Protein AF-A0A6G4WPF0-F1 (afdb_monomer_lite)

Secondary structure (DSSP, 8-state):
---SSTTS-EEEEETTTTEEEEEEEEEEEEE-SSSEEEEEEEEHHHHHHHHTSTTS-HHHHHHHHHHHHHS--

Organism: NCBI:txid2711219

pLDDT: mean 85.02, std 16.92, range [36.19, 97.62]

Sequence (73 aa):
MTDGMDGLVAPGWCARCEARVPDSMAVAYVECGSGPGGIVEACVGHARQLAASPAAPQWLRDDIAQFDAGSAT

Radius of gyration: 12.46 Å; chains: 1; bounding box: 26×34×33 Å

Foldseek 3Di:
DDDDAPPAWAFDAAPVVRDTDRTKGFQDFPDDPPGGPDTHIHHLVVLVVSLPDPPGDPVSVVSNVSNVVVPPD

Structure (mmCIF, N/CA/C/O backbone):
data_AF-A0A6G4WPF0-F1
#
_entry.id   AF-A0A6G4WPF0-F1
#
loop_
_atom_site.group_PDB
_atom_site.id
_atom_site.type_symbol
_atom_site.label_atom_id
_atom_site.label_alt_id
_atom_site.label_comp_id
_atom_site.label_asym_id
_atom_site.label_entity_id
_atom_site.label_seq_id
_atom_site.pdbx_PDB_ins_code
_atom_site.Cartn_x
_atom_site.Cartn_y
_atom_site.Cartn_z
_atom_site.occupancy
_atom_site.B_iso_or_equiv
_atom_site.auth_seq_id
_atom_site.auth_comp_id
_atom_site.auth_asym_id
_atom_site.auth_atom_id
_atom_site.pdbx_PDB_model_num
ATOM 1 N N . MET A 1 1 ? -6.798 19.648 -4.779 1.00 36.19 1 MET A N 1
ATOM 2 C CA . MET A 1 1 ? -5.691 19.270 -3.884 1.00 36.19 1 MET A CA 1
ATOM 3 C C . MET A 1 1 ? -6.348 18.764 -2.618 1.00 36.19 1 MET A C 1
ATOM 5 O O . MET A 1 1 ? -6.670 19.565 -1.756 1.00 36.19 1 MET A O 1
ATOM 9 N N . THR A 1 2 ? -6.738 17.492 -2.610 1.00 38.34 2 THR A N 1
ATOM 10 C CA . THR A 1 2 ? -7.294 16.831 -1.427 1.00 38.34 2 THR A CA 1
ATOM 11 C C . THR A 1 2 ? -6.126 16.360 -0.572 1.00 38.34 2 THR A C 1
ATOM 13 O O . THR A 1 2 ? -5.208 15.705 -1.065 1.00 38.34 2 THR A O 1
ATOM 16 N N . ASP A 1 3 ? -6.137 16.811 0.675 1.00 39.81 3 ASP A N 1
ATOM 17 C CA . ASP A 1 3 ? -5.136 16.577 1.707 1.00 39.81 3 ASP A CA 1
ATOM 18 C C . ASP A 1 3 ? -5.004 15.078 2.028 1.00 39.81 3 ASP A C 1
ATOM 20 O O . ASP A 1 3 ? -5.906 14.466 2.590 1.00 39.81 3 ASP A O 1
ATOM 24 N N . GLY A 1 4 ? -3.866 14.493 1.653 1.00 44.09 4 GLY A N 1
ATOM 25 C CA . GLY A 1 4 ? -3.050 13.594 2.479 1.00 44.09 4 GLY A CA 1
ATOM 26 C C . GLY A 1 4 ? -3.563 12.230 2.969 1.00 44.09 4 GLY A C 1
ATOM 27 O O . GLY A 1 4 ? -2.710 11.403 3.260 1.00 44.09 4 GLY A O 1
ATOM 28 N N . MET A 1 5 ? -4.863 11.942 3.080 1.00 49.66 5 MET A N 1
ATO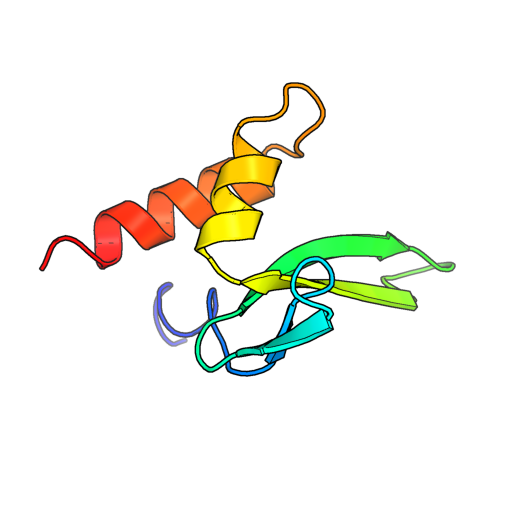M 29 C CA . MET A 1 5 ? -5.365 10.714 3.741 1.00 49.66 5 MET A CA 1
ATOM 30 C C . MET A 1 5 ? -6.086 9.734 2.796 1.00 49.66 5 MET A C 1
ATOM 32 O O . MET A 1 5 ? -5.964 8.524 2.969 1.00 49.66 5 MET A O 1
ATOM 36 N N . ASP A 1 6 ? -6.771 10.222 1.756 1.00 53.22 6 ASP A N 1
ATOM 37 C CA . ASP A 1 6 ? -7.645 9.409 0.880 1.00 53.22 6 ASP A CA 1
ATOM 38 C C . ASP A 1 6 ? -6.909 8.491 -0.128 1.00 53.22 6 ASP A C 1
ATOM 40 O O . ASP A 1 6 ? -7.546 7.853 -0.963 1.00 53.22 6 ASP A O 1
ATOM 44 N N . GLY A 1 7 ? -5.571 8.438 -0.104 1.00 64.88 7 GLY A N 1
ATOM 45 C CA . GLY A 1 7 ? -4.773 7.774 -1.148 1.00 64.88 7 GLY A CA 1
ATOM 46 C C . GLY A 1 7 ? -3.919 6.585 -0.709 1.00 64.88 7 GLY A C 1
ATOM 47 O O . GLY A 1 7 ? -3.359 5.912 -1.570 1.00 64.88 7 GLY A O 1
ATOM 48 N N . LEU A 1 8 ? -3.776 6.337 0.597 1.00 82.12 8 LEU A N 1
ATOM 49 C CA . LEU A 1 8 ? -2.848 5.316 1.104 1.00 82.12 8 LEU A CA 1
ATOM 50 C C . LEU A 1 8 ? -3.414 3.896 1.025 1.00 82.12 8 LEU A C 1
ATOM 52 O O . LEU A 1 8 ? -2.675 2.949 0.761 1.00 82.12 8 LEU A O 1
ATOM 56 N N . VAL A 1 9 ? -4.720 3.758 1.256 1.00 89.81 9 VAL A N 1
ATOM 57 C CA . VAL A 1 9 ? -5.448 2.489 1.204 1.00 89.81 9 VAL A CA 1
ATOM 58 C C . VAL A 1 9 ? -6.537 2.539 0.142 1.00 89.81 9 VAL A C 1
ATOM 60 O O . VAL A 1 9 ? -7.255 3.528 0.016 1.00 89.81 9 VAL A O 1
ATOM 63 N N . ALA A 1 10 ? -6.691 1.447 -0.598 1.00 90.19 10 ALA A N 1
ATOM 64 C CA . ALA A 1 10 ? -7.794 1.240 -1.527 1.00 90.19 10 ALA A CA 1
ATOM 65 C C . ALA A 1 10 ? -8.128 -0.257 -1.642 1.00 90.19 10 ALA A C 1
ATOM 67 O O . ALA A 1 10 ? -7.275 -1.095 -1.329 1.00 90.19 10 ALA A O 1
ATOM 68 N N . PRO A 1 11 ? -9.327 -0.630 -2.132 1.00 94.06 11 PRO A N 1
ATOM 69 C CA . PRO A 1 11 ? -9.637 -2.024 -2.420 1.00 94.06 11 PRO A CA 1
ATOM 70 C C . PRO A 1 11 ? -8.731 -2.592 -3.515 1.00 94.06 11 PRO A C 1
ATOM 72 O O . PRO A 1 11 ? -8.753 -2.126 -4.656 1.00 94.06 11 PRO A O 1
ATOM 75 N N . GLY A 1 12 ? -8.010 -3.664 -3.204 1.00 94.00 12 GLY A N 1
ATOM 76 C CA . GLY A 1 12 ? -7.004 -4.236 -4.099 1.00 94.00 12 GLY A CA 1
ATOM 77 C C . GLY A 1 12 ? -6.632 -5.668 -3.737 1.00 94.00 12 GLY A C 1
ATOM 78 O O . GLY A 1 12 ? -7.381 -6.370 -3.045 1.00 94.00 12 GLY A 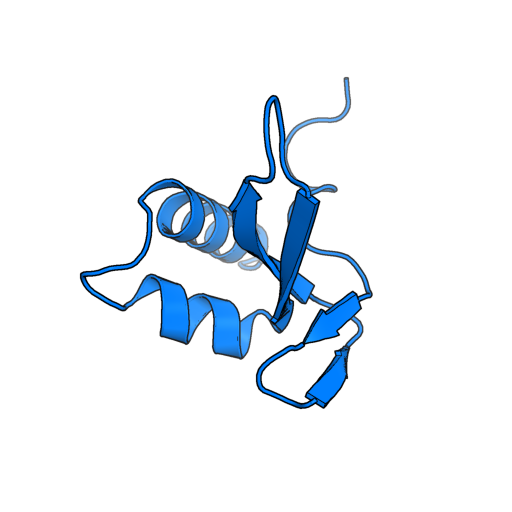O 1
ATOM 79 N N . TRP A 1 13 ? -5.512 -6.148 -4.278 1.00 96.31 13 TRP A N 1
ATOM 80 C CA . TRP A 1 13 ? -5.084 -7.539 -4.122 1.00 96.31 13 TRP A CA 1
ATOM 81 C C . TRP A 1 13 ? -3.959 -7.659 -3.103 1.00 96.31 13 TRP A C 1
ATOM 83 O O . TRP A 1 13 ? -2.872 -7.130 -3.298 1.00 96.31 13 TRP A O 1
ATOM 93 N N . CYS A 1 14 ? -4.162 -8.430 -2.037 1.00 97.62 14 CYS A N 1
ATOM 94 C CA . CYS A 1 14 ? -3.062 -8.719 -1.131 1.00 97.62 14 CYS A CA 1
ATOM 95 C C . CYS A 1 14 ? -2.213 -9.873 -1.671 1.00 97.62 14 CYS A C 1
ATOM 97 O O . CYS A 1 14 ? -2.642 -11.026 -1.642 1.00 97.62 14 CYS A O 1
ATOM 99 N N . ALA A 1 15 ? -0.964 -9.585 -2.046 1.00 95.50 15 ALA A N 1
ATOM 100 C CA . ALA A 1 15 ? -0.017 -10.586 -2.541 1.00 95.50 15 ALA A CA 1
ATOM 101 C C . ALA A 1 15 ? 0.323 -11.688 -1.519 1.00 95.50 15 ALA A C 1
ATOM 103 O O . ALA A 1 15 ? 0.827 -12.739 -1.899 1.00 95.50 15 ALA A O 1
ATOM 104 N N . ARG A 1 16 ? 0.062 -11.462 -0.222 1.00 96.19 16 ARG A N 1
ATOM 105 C CA . ARG A 1 16 ? 0.334 -12.438 0.844 1.00 96.19 16 ARG A CA 1
ATOM 106 C C . ARG A 1 16 ? -0.876 -13.288 1.227 1.00 96.19 16 ARG A C 1
ATOM 108 O O . ARG A 1 16 ? -0.702 -14.460 1.532 1.00 96.19 16 ARG A O 1
ATOM 115 N N . CYS A 1 17 ? -2.075 -12.703 1.225 1.00 96.25 17 CYS A N 1
ATOM 116 C CA . CYS A 1 17 ? -3.321 -13.447 1.434 1.00 96.25 17 CYS A CA 1
ATOM 117 C C . CYS A 1 17 ? -3.775 -14.191 0.176 1.00 96.25 17 CYS A C 1
ATOM 119 O O . CYS A 1 17 ? -4.635 -15.056 0.284 1.00 96.25 17 CYS A O 1
ATOM 121 N N . GLU A 1 18 ? -3.269 -13.792 -0.995 1.00 97.31 18 GLU A N 1
ATOM 122 C CA . GLU A 1 18 ? -3.740 -14.257 -2.303 1.00 97.31 18 GLU A CA 1
ATOM 123 C C . GLU A 1 18 ? -5.257 -14.063 -2.463 1.00 97.31 18 GLU A C 1
ATOM 125 O O . GLU A 1 18 ? -5.987 -1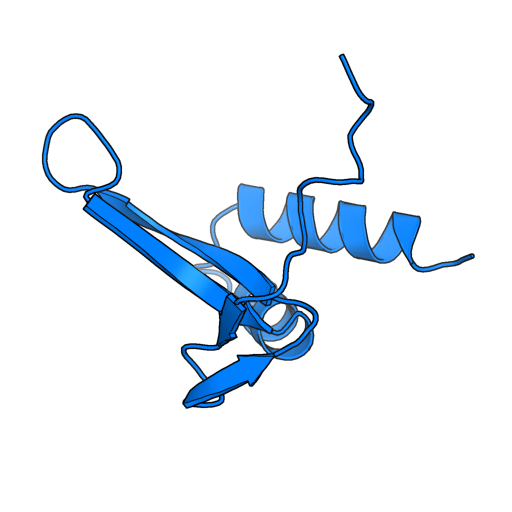4.928 -2.944 1.00 97.31 18 GLU A O 1
ATOM 130 N N . ALA A 1 19 ? -5.742 -12.902 -2.017 1.00 97.06 19 ALA A N 1
ATOM 131 C CA . ALA A 1 19 ? -7.154 -12.558 -2.034 1.00 97.06 19 ALA A CA 1
ATOM 132 C C . ALA A 1 19 ? -7.366 -11.050 -2.201 1.00 97.06 19 ALA A C 1
ATOM 134 O O . ALA A 1 19 ? -6.510 -10.230 -1.845 1.00 97.06 19 ALA A O 1
ATOM 135 N N . ARG A 1 20 ? -8.554 -10.688 -2.700 1.00 96.88 20 ARG A N 1
ATOM 136 C CA . ARG A 1 20 ? -9.007 -9.296 -2.761 1.00 96.88 20 ARG A CA 1
ATOM 137 C C . ARG A 1 20 ? -9.446 -8.836 -1.374 1.00 96.88 20 ARG A C 1
ATOM 139 O O . ARG A 1 20 ? -10.192 -9.543 -0.700 1.00 96.88 20 ARG A O 1
ATOM 146 N N . VAL A 1 21 ? -8.995 -7.658 -0.966 1.00 96.50 21 VAL A N 1
ATOM 147 C CA . VAL A 1 21 ? -9.287 -7.070 0.346 1.00 96.50 21 VAL A CA 1
ATOM 148 C C . VAL A 1 21 ? -9.867 -5.666 0.172 1.00 96.50 21 VAL A C 1
ATOM 150 O O . VAL A 1 21 ? -9.557 -5.012 -0.825 1.00 96.50 21 VAL A O 1
ATOM 153 N N . PRO A 1 22 ? -10.722 -5.201 1.100 1.00 93.31 22 PRO A N 1
ATOM 154 C CA . PRO A 1 22 ? -11.256 -3.841 1.043 1.00 93.31 22 PRO A CA 1
ATOM 155 C C . PRO A 1 22 ? -10.170 -2.783 1.276 1.00 93.31 22 PRO A C 1
ATOM 157 O O . PRO A 1 22 ? -10.236 -1.723 0.668 1.00 93.31 22 PRO A O 1
ATOM 160 N N . ASP A 1 23 ? -9.148 -3.113 2.072 1.00 93.12 23 ASP A N 1
ATOM 161 C CA . ASP A 1 23 ? -8.075 -2.194 2.453 1.00 93.12 23 ASP A CA 1
ATOM 162 C C . ASP A 1 23 ? -6.709 -2.807 2.113 1.00 93.12 23 ASP A C 1
ATOM 164 O O . ASP A 1 23 ? -6.161 -3.629 2.862 1.00 93.12 23 ASP A O 1
ATOM 168 N N . SER A 1 24 ? -6.155 -2.426 0.962 1.00 94.94 24 SER A N 1
ATOM 169 C CA . SER A 1 24 ? -4.774 -2.725 0.570 1.00 94.94 24 SER A CA 1
ATOM 170 C C . SER A 1 24 ? -3.953 -1.468 0.327 1.00 94.94 24 SER A C 1
ATOM 172 O O . SER A 1 24 ? -4.495 -0.429 -0.030 1.00 94.94 24 SER A O 1
ATOM 174 N N . MET A 1 25 ? -2.641 -1.600 0.509 1.00 94.62 25 MET A N 1
ATOM 175 C CA . MET A 1 25 ? -1.637 -0.555 0.322 1.00 94.62 25 MET A CA 1
ATOM 176 C C . MET A 1 25 ? -0.522 -1.062 -0.587 1.00 94.62 25 MET A C 1
ATOM 178 O O . MET A 1 25 ? -0.213 -2.260 -0.580 1.00 94.62 25 MET A O 1
ATOM 182 N N . ALA A 1 26 ? 0.133 -0.152 -1.306 1.00 93.88 26 ALA A N 1
ATOM 183 C CA . ALA A 1 26 ? 1.377 -0.458 -2.000 1.00 93.88 26 ALA A CA 1
ATOM 184 C C . ALA A 1 26 ? 2.473 -0.831 -0.986 1.00 93.88 26 ALA A C 1
ATOM 186 O O . ALA A 1 26 ? 2.669 -0.155 0.018 1.00 93.88 26 ALA A O 1
ATOM 187 N N . VAL A 1 27 ? 3.200 -1.916 -1.252 1.00 94.81 27 VAL A N 1
ATOM 188 C CA . VAL A 1 27 ? 4.319 -2.393 -0.417 1.00 94.81 27 VAL A CA 1
ATOM 189 C C . VAL A 1 27 ? 5.620 -2.564 -1.194 1.00 94.81 27 VAL A C 1
ATOM 191 O O . VAL A 1 27 ? 6.687 -2.664 -0.591 1.00 94.81 27 VAL A O 1
ATOM 194 N N . ALA A 1 28 ? 5.555 -2.559 -2.526 1.00 91.94 28 ALA A N 1
ATOM 195 C CA . ALA A 1 28 ? 6.722 -2.427 -3.385 1.00 91.94 28 ALA A CA 1
ATOM 196 C C . ALA A 1 28 ? 6.342 -1.835 -4.747 1.00 91.94 28 ALA A C 1
ATOM 198 O O . ALA A 1 28 ? 5.267 -2.112 -5.281 1.00 91.94 28 ALA A O 1
ATOM 199 N N . TYR A 1 29 ? 7.274 -1.086 -5.32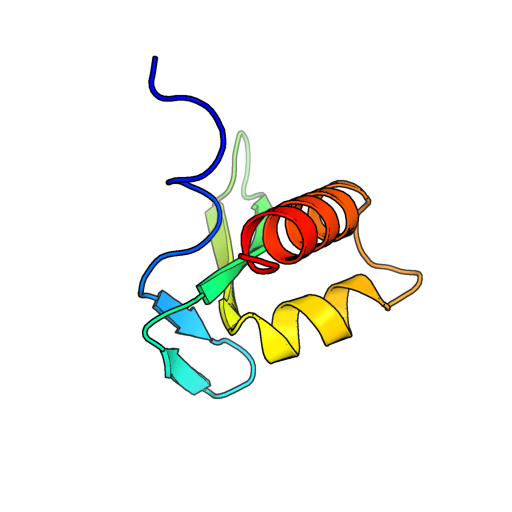8 1.00 89.12 29 TYR A N 1
ATOM 200 C CA . TYR A 1 29 ? 7.218 -0.624 -6.710 1.00 89.12 29 TYR A CA 1
ATOM 201 C C . TYR A 1 29 ? 8.257 -1.408 -7.511 1.00 89.12 29 TYR A C 1
ATOM 203 O O . TYR A 1 29 ? 9.439 -1.425 -7.165 1.00 89.12 29 TYR A O 1
ATOM 211 N N . VAL A 1 30 ? 7.807 -2.125 -8.538 1.00 84.31 30 VAL A N 1
ATOM 212 C CA . VAL A 1 30 ? 8.674 -2.893 -9.434 1.00 84.31 30 VAL A CA 1
ATOM 213 C C . VAL A 1 30 ? 9.021 -1.998 -10.609 1.00 84.31 30 VAL A C 1
ATOM 215 O O . VAL A 1 30 ? 8.188 -1.775 -11.479 1.00 84.31 30 VAL A O 1
ATOM 218 N N . GLU A 1 31 ? 10.245 -1.489 -10.647 1.00 81.44 31 GLU A N 1
ATOM 219 C CA . GLU A 1 31 ? 10.725 -0.658 -11.753 1.00 81.44 31 GLU A CA 1
ATOM 220 C C . GLU A 1 31 ? 10.989 -1.519 -13.000 1.00 81.44 31 GLU A C 1
ATOM 222 O O . GLU A 1 31 ? 11.702 -2.523 -12.941 1.00 81.44 31 GLU A O 1
ATOM 227 N N . CYS A 1 32 ? 10.425 -1.140 -14.149 1.00 73.81 32 CYS A N 1
ATOM 228 C CA . CYS A 1 32 ? 10.733 -1.746 -15.449 1.00 73.81 32 CYS A CA 1
ATOM 229 C C . CYS A 1 32 ? 11.028 -0.640 -16.464 1.00 73.81 32 CYS A C 1
ATOM 231 O O . CYS A 1 32 ? 10.150 -0.190 -17.197 1.00 73.81 32 CYS A O 1
ATOM 233 N N . GLY A 1 33 ? 12.286 -0.200 -16.513 1.00 72.00 33 GLY A N 1
ATOM 234 C CA . GLY A 1 33 ? 12.712 0.901 -17.377 1.00 72.00 33 GLY A CA 1
ATOM 235 C C . GLY A 1 33 ? 12.561 2.256 -16.686 1.00 72.00 33 GLY A C 1
ATOM 236 O O . GLY A 1 33 ? 13.064 2.434 -15.584 1.00 72.00 33 GLY A O 1
ATOM 237 N N . SER A 1 34 ? 11.914 3.227 -17.334 1.00 70.75 34 SER A N 1
ATOM 238 C CA . SER A 1 34 ? 11.795 4.611 -16.840 1.00 70.75 34 SER A CA 1
ATOM 239 C C . SER A 1 34 ? 10.648 4.839 -15.841 1.00 70.75 34 SER A C 1
ATOM 241 O O . SER A 1 34 ? 10.202 5.975 -15.686 1.00 70.75 34 SER A O 1
ATOM 243 N N . GLY A 1 35 ? 10.127 3.785 -15.216 1.00 59.19 35 GLY A N 1
ATOM 244 C CA . GLY A 1 35 ? 9.071 3.882 -14.213 1.00 59.19 35 GLY A CA 1
ATOM 245 C C . GLY A 1 35 ? 8.582 2.518 -13.717 1.00 59.19 35 GLY A C 1
ATOM 246 O O . GLY A 1 35 ? 9.062 1.474 -14.185 1.00 59.19 35 GLY A O 1
ATOM 247 N N . PRO A 1 36 ? 7.595 2.517 -12.802 1.00 63.75 36 PRO A N 1
ATOM 248 C CA . PRO A 1 36 ? 7.079 1.295 -12.212 1.00 63.75 36 PRO A CA 1
ATOM 249 C C . PRO A 1 36 ? 6.350 0.470 -13.277 1.00 63.75 36 PRO A C 1
ATOM 251 O O . PRO A 1 36 ? 5.299 0.855 -13.786 1.00 63.75 36 PRO A O 1
ATOM 254 N N . GLY A 1 37 ? 6.913 -0.690 -13.607 1.00 74.50 37 GLY A N 1
ATOM 255 C CA . GLY A 1 37 ? 6.262 -1.725 -14.406 1.00 74.50 37 GLY A CA 1
ATOM 256 C C . GLY A 1 37 ? 5.176 -2.477 -13.638 1.00 74.50 37 GLY A C 1
ATOM 257 O O . GLY A 1 37 ? 4.352 -3.147 -14.256 1.00 74.50 37 GLY A O 1
ATOM 258 N N . GLY A 1 38 ? 5.152 -2.362 -12.306 1.00 83.88 38 GLY A N 1
ATOM 259 C CA . GLY A 1 38 ? 4.110 -2.935 -11.464 1.00 83.88 38 GLY A CA 1
ATOM 260 C C . GLY A 1 38 ? 4.139 -2.418 -10.029 1.00 83.88 38 GLY A C 1
ATOM 261 O O . GLY A 1 38 ? 5.164 -1.947 -9.537 1.00 83.88 38 GLY A O 1
ATOM 262 N N . ILE A 1 39 ? 2.998 -2.536 -9.356 1.00 89.31 39 ILE A N 1
ATOM 263 C CA . ILE A 1 39 ? 2.839 -2.250 -7.928 1.00 89.31 39 ILE A CA 1
ATOM 264 C C . ILE A 1 39 ? 2.495 -3.569 -7.247 1.00 89.31 39 ILE A C 1
ATOM 266 O O . ILE A 1 39 ? 1.607 -4.293 -7.698 1.00 89.31 39 ILE A O 1
ATOM 270 N N . VAL A 1 40 ? 3.213 -3.893 -6.177 1.00 92.81 40 VAL A N 1
ATOM 271 C CA . VAL A 1 40 ? 2.853 -5.000 -5.293 1.00 92.81 40 VAL A CA 1
ATOM 272 C C . VAL A 1 40 ? 2.062 -4.423 -4.137 1.00 92.81 40 VAL A C 1
ATOM 274 O O . VAL A 1 40 ? 2.541 -3.519 -3.452 1.00 92.81 40 VAL A O 1
ATOM 277 N N . GLU A 1 41 ? 0.875 -4.969 -3.907 1.00 95.44 41 GLU A N 1
ATOM 278 C CA . GLU A 1 41 ? -0.029 -4.542 -2.845 1.00 95.44 41 GLU A CA 1
ATOM 279 C C . GLU A 1 41 ? -0.144 -5.606 -1.740 1.00 95.44 41 GLU A C 1
ATOM 281 O O . GLU A 1 41 ? 0.002 -6.816 -1.962 1.00 95.44 41 GLU A O 1
ATOM 286 N N . ALA A 1 42 ? -0.426 -5.162 -0.516 1.00 97.38 42 ALA A N 1
ATOM 287 C CA . ALA A 1 42 ? -0.754 -6.029 0.608 1.00 97.38 42 ALA A CA 1
ATOM 288 C C . ALA A 1 42 ? -1.897 -5.439 1.438 1.00 97.38 42 ALA A C 1
ATOM 290 O O . ALA A 1 42 ? -2.067 -4.225 1.491 1.00 97.38 42 ALA A O 1
ATOM 291 N N . CYS A 1 43 ? -2.667 -6.288 2.126 1.00 97.44 43 CYS A N 1
ATOM 292 C CA . CYS A 1 43 ? -3.588 -5.800 3.146 1.00 97.44 43 CYS A CA 1
ATOM 293 C C . CYS A 1 43 ? -2.802 -5.091 4.253 1.00 97.44 43 CYS A C 1
ATOM 295 O O . CYS A 1 43 ? -1.649 -5.450 4.514 1.00 97.44 43 CYS A O 1
ATOM 297 N N . VAL A 1 44 ? -3.433 -4.144 4.947 1.00 95.50 44 VAL A N 1
ATOM 298 C CA . VAL A 1 44 ? -2.779 -3.333 5.993 1.00 95.50 44 VAL A CA 1
ATOM 299 C C . VAL A 1 44 ? -2.030 -4.196 7.020 1.00 95.50 44 VAL A C 1
ATOM 301 O O . VAL A 1 44 ? -0.899 -3.893 7.391 1.00 95.50 44 VAL A O 1
ATOM 304 N N . GLY A 1 45 ? -2.610 -5.327 7.440 1.00 96.38 45 GLY A N 1
ATOM 305 C CA . GLY A 1 45 ? -1.961 -6.244 8.383 1.00 96.38 45 GLY A CA 1
ATOM 306 C C . GLY A 1 45 ? -0.629 -6.809 7.874 1.00 96.38 45 GLY A C 1
ATOM 307 O O . GLY A 1 45 ? 0.352 -6.841 8.616 1.00 96.38 45 GLY A O 1
ATOM 308 N N . HIS A 1 46 ? -0.563 -7.209 6.602 1.00 97.56 46 HIS A N 1
ATOM 309 C CA . HIS A 1 46 ? 0.677 -7.683 5.985 1.00 97.56 46 HIS A CA 1
ATOM 310 C C . HIS A 1 46 ? 1.620 -6.535 5.613 1.00 97.56 46 HIS A C 1
ATOM 312 O O . HIS A 1 46 ? 2.833 -6.705 5.705 1.00 97.56 46 HIS A O 1
ATOM 318 N N . ALA A 1 47 ? 1.095 -5.359 5.267 1.00 96.62 47 ALA A N 1
ATOM 319 C CA . ALA A 1 47 ? 1.898 -4.162 5.050 1.00 96.62 47 ALA A CA 1
ATOM 320 C C . ALA A 1 47 ? 2.647 -3.750 6.333 1.00 96.62 47 ALA A C 1
ATOM 322 O O . ALA A 1 47 ? 3.850 -3.511 6.276 1.00 96.62 47 ALA A O 1
ATOM 323 N N . ARG A 1 48 ? 2.002 -3.807 7.510 1.00 96.44 48 ARG A N 1
ATOM 324 C CA . ARG A 1 48 ? 2.662 -3.599 8.816 1.00 96.44 48 ARG A CA 1
ATOM 325 C C . ARG A 1 48 ? 3.778 -4.612 9.080 1.00 96.44 48 ARG A C 1
ATOM 327 O O . ARG A 1 48 ? 4.862 -4.239 9.522 1.00 96.44 48 ARG A O 1
ATOM 334 N N . GLN A 1 49 ? 3.535 -5.893 8.790 1.00 96.94 49 GLN A N 1
ATOM 335 C CA . GLN A 1 49 ? 4.561 -6.936 8.938 1.00 96.94 49 GLN A CA 1
ATOM 336 C C . GLN A 1 49 ? 5.763 -6.679 8.023 1.00 96.94 49 GLN A C 1
ATOM 338 O O . GLN A 1 49 ? 6.905 -6.847 8.444 1.00 96.94 49 GLN A O 1
ATOM 343 N N . LEU A 1 50 ? 5.511 -6.244 6.785 1.00 95.69 50 LEU A N 1
ATOM 344 C CA . LEU A 1 50 ? 6.561 -5.881 5.838 1.00 95.69 50 LEU A CA 1
ATOM 345 C C . LEU A 1 50 ? 7.325 -4.638 6.305 1.00 95.69 50 LEU A C 1
ATOM 347 O O . LEU A 1 50 ? 8.551 -4.673 6.305 1.00 95.69 50 LEU A O 1
ATOM 351 N N . ALA A 1 51 ? 6.637 -3.595 6.775 1.00 96.12 51 ALA A N 1
ATOM 352 C CA . ALA A 1 51 ? 7.238 -2.357 7.279 1.00 96.12 51 ALA A CA 1
ATOM 353 C C . ALA A 1 51 ? 8.180 -2.581 8.477 1.00 96.12 51 ALA A C 1
ATOM 355 O O . ALA A 1 51 ? 9.188 -1.884 8.618 1.00 96.12 51 ALA A O 1
ATOM 356 N N . ALA A 1 52 ? 7.887 -3.587 9.309 1.00 96.00 52 ALA A N 1
ATOM 357 C CA . ALA A 1 52 ? 8.725 -3.983 10.440 1.00 96.00 52 ALA A CA 1
ATOM 358 C C . ALA A 1 52 ? 10.050 -4.655 10.026 1.00 96.00 52 ALA A C 1
ATOM 360 O O . ALA A 1 52 ? 10.955 -4.799 10.850 1.00 96.00 52 ALA A O 1
ATOM 361 N N . SER A 1 53 ? 10.195 -5.067 8.763 1.00 94.69 53 SER A N 1
ATOM 362 C CA . SER A 1 53 ? 11.442 -5.641 8.261 1.00 94.69 53 SER A CA 1
ATOM 363 C C . SER A 1 53 ? 12.560 -4.586 8.203 1.00 94.69 53 SER A C 1
ATOM 365 O O . SER A 1 53 ? 12.337 -3.465 7.727 1.00 94.69 53 SER A O 1
ATOM 367 N N . PRO A 1 54 ? 13.810 -4.929 8.575 1.00 92.06 54 PRO A N 1
ATOM 368 C CA . PRO A 1 54 ? 14.960 -4.047 8.368 1.00 92.06 54 PRO A CA 1
ATOM 369 C C . PRO A 1 54 ? 15.155 -3.647 6.900 1.00 92.06 54 PRO A C 1
ATOM 371 O O . PRO A 1 54 ? 15.617 -2.544 6.622 1.00 92.06 54 PRO A O 1
ATOM 374 N N . ALA A 1 55 ? 14.760 -4.526 5.973 1.00 89.69 55 ALA A N 1
ATOM 375 C CA . ALA A 1 55 ? 14.841 -4.302 4.532 1.00 89.69 55 ALA A CA 1
A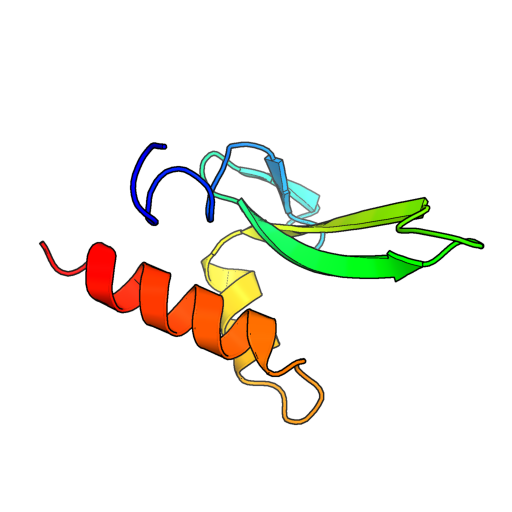TOM 376 C C . ALA A 1 55 ? 13.668 -3.481 3.966 1.00 89.69 55 ALA A C 1
ATOM 378 O O . ALA A 1 55 ? 13.644 -3.207 2.768 1.00 89.69 55 ALA A O 1
ATOM 379 N N . ALA A 1 56 ? 12.686 -3.112 4.796 1.00 93.31 56 ALA A N 1
ATOM 380 C CA . ALA A 1 56 ? 11.570 -2.292 4.353 1.00 93.31 56 ALA A CA 1
ATOM 381 C C . ALA A 1 56 ? 12.062 -0.911 3.899 1.00 93.31 56 ALA A C 1
ATOM 383 O O . ALA A 1 56 ? 12.872 -0.291 4.601 1.00 93.31 56 ALA A O 1
ATOM 384 N N . PRO A 1 57 ? 11.566 -0.400 2.763 1.00 92.00 57 PRO A N 1
ATOM 385 C CA . PRO A 1 57 ? 11.880 0.953 2.351 1.00 92.00 57 PRO A CA 1
ATOM 386 C C . PRO A 1 57 ? 11.257 1.959 3.326 1.00 92.00 57 PRO A C 1
ATOM 388 O O . PRO A 1 57 ? 10.198 1.710 3.902 1.00 92.00 57 PRO A O 1
ATOM 391 N N . GLN A 1 58 ? 11.914 3.108 3.503 1.00 95.06 58 GLN A N 1
ATOM 392 C CA . GLN A 1 58 ? 11.481 4.101 4.490 1.00 95.06 58 GLN A CA 1
ATOM 393 C C . GLN A 1 58 ? 10.065 4.623 4.210 1.00 95.06 58 GLN A C 1
ATOM 395 O O . GLN A 1 58 ? 9.279 4.725 5.144 1.00 95.06 58 GLN A O 1
ATOM 400 N N . TRP A 1 59 ? 9.708 4.831 2.936 1.00 93.62 59 TRP A N 1
ATOM 401 C CA . TRP A 1 59 ? 8.374 5.302 2.549 1.00 93.62 59 TRP A CA 1
ATOM 402 C C . TRP A 1 59 ? 7.252 4.387 3.061 1.00 93.62 59 TRP A C 1
ATOM 404 O O . TRP A 1 59 ? 6.241 4.879 3.534 1.00 93.62 59 TRP A O 1
ATOM 414 N N . LEU A 1 60 ? 7.451 3.062 3.077 1.00 94.56 60 LEU A N 1
ATOM 415 C CA . LEU A 1 60 ? 6.433 2.126 3.566 1.00 94.56 60 LEU A CA 1
ATOM 416 C C . LEU A 1 60 ? 6.226 2.264 5.080 1.00 94.56 60 LEU A C 1
ATOM 418 O O . LEU A 1 60 ? 5.121 2.086 5.585 1.00 94.56 60 LEU A O 1
ATOM 422 N N . ARG A 1 61 ? 7.294 2.566 5.825 1.00 95.69 61 ARG A N 1
ATOM 423 C CA . ARG A 1 61 ? 7.197 2.812 7.270 1.00 95.69 61 ARG A CA 1
ATOM 424 C C . ARG A 1 61 ? 6.448 4.108 7.547 1.00 95.69 61 ARG A C 1
ATOM 426 O O . ARG A 1 61 ? 5.613 4.130 8.447 1.00 95.69 61 ARG A O 1
ATOM 433 N N . ASP A 1 62 ? 6.745 5.144 6.771 1.00 94.88 62 ASP A N 1
ATOM 434 C CA . ASP A 1 62 ? 6.114 6.454 6.898 1.00 94.88 62 ASP A CA 1
ATOM 435 C C . ASP A 1 62 ? 4.616 6.368 6.553 1.00 94.88 62 ASP A C 1
ATOM 437 O O . ASP A 1 62 ? 3.788 6.830 7.336 1.00 94.88 62 ASP A O 1
ATOM 441 N N . ASP A 1 63 ? 4.260 5.668 5.471 1.00 93.94 63 ASP A N 1
ATOM 442 C CA . ASP A 1 63 ? 2.871 5.431 5.054 1.00 93.94 63 ASP A CA 1
ATOM 443 C C . ASP A 1 63 ? 2.073 4.661 6.120 1.00 93.94 63 ASP A C 1
ATOM 445 O O . ASP A 1 63 ? 0.934 5.014 6.430 1.00 93.94 63 ASP A O 1
ATOM 449 N N . ILE A 1 64 ? 2.666 3.626 6.733 1.00 94.25 64 ILE A N 1
ATOM 450 C CA . ILE A 1 64 ? 2.031 2.887 7.838 1.00 94.25 64 ILE A CA 1
ATOM 451 C C . ILE A 1 64 ? 1.863 3.772 9.073 1.00 94.25 64 ILE A C 1
ATOM 453 O O . ILE A 1 64 ? 0.798 3.761 9.685 1.00 94.25 64 ILE A O 1
ATOM 457 N N .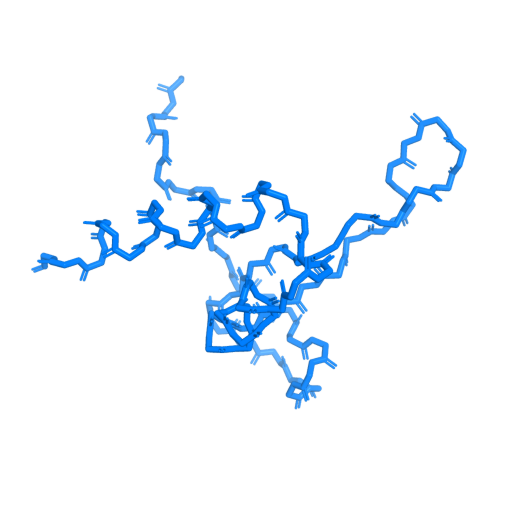 ALA A 1 65 ? 2.882 4.554 9.436 1.00 93.06 65 ALA A N 1
ATOM 458 C CA . ALA A 1 65 ? 2.793 5.466 10.571 1.00 93.06 65 ALA A CA 1
ATOM 459 C C . ALA A 1 65 ? 1.704 6.529 10.354 1.00 93.06 65 ALA A C 1
ATOM 461 O O . ALA A 1 65 ? 0.954 6.846 11.279 1.00 93.06 65 ALA A O 1
ATOM 462 N N . GLN A 1 66 ? 1.580 7.041 9.129 1.00 90.62 66 GLN A N 1
ATOM 463 C CA . GLN A 1 66 ? 0.529 7.976 8.747 1.00 90.62 66 GLN A CA 1
ATOM 464 C C . GLN A 1 66 ? -0.860 7.327 8.821 1.00 90.62 66 GLN A C 1
ATOM 466 O O . GLN A 1 66 ? -1.776 7.909 9.405 1.00 90.62 66 GLN A O 1
ATOM 471 N N . PHE A 1 67 ? -1.013 6.116 8.281 1.00 89.88 67 PHE A N 1
ATOM 472 C CA . PHE A 1 67 ? -2.265 5.362 8.347 1.00 89.88 67 PHE A CA 1
ATOM 473 C C . PHE A 1 67 ? -2.690 5.071 9.796 1.00 89.88 67 PHE A C 1
ATOM 475 O O . PHE A 1 67 ? -3.854 5.260 10.157 1.00 89.88 67 PHE A O 1
ATOM 482 N N . ASP A 1 68 ? -1.749 4.653 10.645 1.00 89.75 68 ASP A N 1
ATOM 483 C CA . ASP A 1 68 ? -2.001 4.346 12.055 1.00 89.75 68 ASP A CA 1
ATOM 484 C C . ASP A 1 68 ? -2.389 5.602 12.851 1.00 89.75 68 ASP A C 1
ATOM 486 O O . ASP A 1 68 ? -3.276 5.540 13.702 1.00 89.75 68 ASP A O 1
ATOM 490 N N . ALA A 1 69 ? -1.784 6.754 12.543 1.00 87.44 69 ALA A N 1
ATOM 491 C CA . ALA A 1 69 ? -2.145 8.033 13.151 1.00 87.44 69 ALA A CA 1
ATOM 492 C C . ALA A 1 69 ? -3.550 8.514 12.738 1.00 87.44 69 ALA A C 1
ATOM 494 O O . ALA A 1 69 ? -4.253 9.111 13.552 1.00 87.44 69 ALA A O 1
ATOM 495 N N . GLY A 1 70 ? -3.970 8.244 11.496 1.00 79.00 70 GLY A N 1
ATOM 496 C CA . GLY A 1 70 ? -5.306 8.580 10.988 1.00 79.00 70 GLY A CA 1
ATOM 497 C C . GLY A 1 70 ? -6.413 7.623 11.446 1.00 79.00 70 GLY A C 1
ATOM 498 O O . GLY A 1 70 ? -7.555 8.042 11.608 1.00 79.00 70 GLY A O 1
ATOM 499 N N . SER A 1 71 ? -6.079 6.358 11.713 1.00 63.34 71 SER A N 1
ATOM 500 C CA . SER A 1 71 ? -7.033 5.318 12.146 1.00 63.34 71 SER A CA 1
ATOM 501 C C . SER A 1 71 ? -7.378 5.363 13.642 1.00 63.34 71 SER A C 1
ATOM 503 O O . SER A 1 71 ? -8.176 4.557 14.114 1.00 63.34 71 SER A O 1
ATOM 505 N N . ALA A 1 72 ? -6.754 6.258 14.414 1.00 54.69 72 ALA A N 1
ATOM 506 C CA . ALA A 1 72 ? -6.911 6.360 15.867 1.00 54.69 72 ALA A CA 1
ATOM 507 C C . ALA A 1 72 ? -8.123 7.209 16.319 1.00 54.69 72 ALA A C 1
ATOM 509 O O . ALA A 1 72 ? -8.156 7.651 17.470 1.00 54.69 72 ALA A O 1
ATOM 510 N N . THR A 1 73 ? -9.106 7.435 15.439 1.00 39.59 73 THR A N 1
ATOM 511 C CA . THR A 1 73 ? -10.334 8.213 15.708 1.00 39.59 73 THR A CA 1
ATOM 512 C C . THR A 1 73 ? -11.567 7.370 15.419 1.00 39.59 73 THR A C 1
ATOM 514 O O . THR A 1 73 ? -12.545 7.485 16.192 1.00 39.59 73 THR A O 1
#